Protein AF-A0A1J1IT64-F1 (afdb_monomer_lite)

Sequence (138 aa):
FVFLLFFNLSYATYKLPEGTNCDHFCQSNSSVIPNEITGIYYMTEMVPFPFDVGINCGYLNISEPVDGLQYFEEIVKKCDCVSIMQRLWIFYKISVYVYSRVAVPKCEDIGPVMESLYNCGIPPEAFTVMDYSKCLRC

pLDDT: mean 70.45, std 16.72, range [33.28, 89.81]

Radius of gyration: 15.78 Å; chains: 1; bounding box: 42×42×36 Å

Foldseek 3Di:
DKDKDWDPDQAADDDADPPDDPVPQQDDPDDDDLQVPAAKWWFFKKLDGPVCPQWAGWMKGWHDDDPNDIDIDIDIDRPDPDPDPDDDDDDGDTMMTMIHPDNDDDCVVCVVVQVSVVVSVNHPVSMDGHDHPCVPPD

Secondary structure (DSSP, 8-state):
-EEEEEE--S--SBPPPTT--TTTSS---PPP-GGGG-EEEEEEEEE--TT-TTEEEEEEEEPPPBTTBPPEEEEEEE---------------BEEEEEESSSS--HHHHHHHHHHHHHTT--GGGPEEP-GGGTT--

Organism: NCBI:txid568069

Structure (mmCIF, N/CA/C/O backbone):
data_AF-A0A1J1IT64-F1
#
_entry.id   AF-A0A1J1IT64-F1
#
loop_
_atom_site.group_PDB
_atom_site.id
_atom_site.type_symbol
_atom_site.label_atom_id
_atom_site.label_alt_id
_atom_site.label_comp_id
_atom_site.label_asym_id
_atom_site.label_entity_id
_atom_site.label_seq_id
_atom_site.pdbx_PDB_ins_code
_atom_site.Cartn_x
_atom_site.Cartn_y
_atom_site.Cartn_z
_atom_site.occupancy
_atom_site.B_iso_or_equiv
_atom_site.auth_seq_id
_atom_site.auth_comp_id
_atom_site.auth_asym_id
_atom_site.auth_atom_id
_atom_site.pdbx_PDB_model_num
ATOM 1 N N . PHE A 1 1 ? -12.607 -2.758 -2.902 1.00 41.66 1 PHE A N 1
ATOM 2 C CA . PHE A 1 1 ? -12.293 -1.404 -2.405 1.00 41.66 1 PHE A CA 1
ATOM 3 C C . PHE A 1 1 ? -10.785 -1.314 -2.255 1.00 41.66 1 PHE A C 1
ATOM 5 O O . PHE A 1 1 ? -10.224 -2.113 -1.506 1.00 41.66 1 PHE A O 1
ATOM 12 N N . VAL A 1 2 ? -10.153 -0.438 -3.033 1.00 40.84 2 VAL A N 1
ATOM 13 C CA . VAL A 1 2 ? -8.702 -0.202 -3.050 1.00 40.84 2 VAL A CA 1
ATOM 14 C C . VAL A 1 2 ? -8.483 1.212 -2.527 1.00 40.84 2 VAL A C 1
ATOM 16 O O . VAL A 1 2 ? -9.233 2.115 -2.896 1.00 40.84 2 VAL A O 1
ATOM 19 N N . PHE A 1 3 ? -7.517 1.390 -1.634 1.00 50.00 3 PHE A N 1
ATOM 20 C CA . PHE A 1 3 ? -7.237 2.672 -0.999 1.00 50.00 3 PHE A CA 1
ATOM 21 C C . PHE A 1 3 ? -5.761 3.030 -1.190 1.00 50.00 3 PHE A C 1
ATOM 23 O O . PHE A 1 3 ? -4.889 2.165 -1.094 1.00 50.00 3 PHE A O 1
ATOM 30 N N . LEU A 1 4 ? -5.493 4.299 -1.496 1.00 49.44 4 LEU A N 1
ATOM 31 C CA . LEU A 1 4 ? -4.146 4.834 -1.681 1.00 49.44 4 LEU A CA 1
ATOM 32 C C . LEU A 1 4 ? -3.748 5.623 -0.442 1.00 49.44 4 LEU A C 1
ATOM 34 O O . LEU A 1 4 ? -4.459 6.542 -0.037 1.00 49.44 4 LEU A O 1
ATOM 38 N N . LEU A 1 5 ? -2.599 5.280 0.135 1.00 53.66 5 LEU A N 1
ATOM 39 C CA . LEU A 1 5 ? -2.000 6.037 1.228 1.00 53.66 5 LEU A CA 1
ATOM 40 C C . LEU A 1 5 ? -0.712 6.686 0.741 1.00 53.66 5 LEU A C 1
ATOM 42 O O . LEU A 1 5 ? 0.254 6.012 0.379 1.00 53.66 5 LEU A O 1
ATOM 46 N N . PHE A 1 6 ? -0.715 8.016 0.753 1.00 47.06 6 PHE A N 1
ATOM 47 C CA . PHE A 1 6 ? 0.474 8.823 0.534 1.00 47.06 6 PHE A CA 1
ATOM 48 C C . PHE A 1 6 ? 1.051 9.196 1.895 1.00 47.06 6 PHE A C 1
ATOM 50 O O . PHE A 1 6 ? 0.451 9.970 2.640 1.00 47.06 6 PHE A O 1
ATOM 57 N N . PHE A 1 7 ? 2.224 8.658 2.218 1.00 43.97 7 PHE A N 1
ATOM 58 C CA . PHE A 1 7 ? 2.995 9.146 3.353 1.00 43.97 7 PHE A CA 1
ATOM 59 C C . PHE A 1 7 ? 3.951 10.230 2.864 1.00 43.97 7 PHE A C 1
ATOM 61 O O . PHE A 1 7 ? 4.791 9.991 1.996 1.00 43.97 7 PHE A O 1
ATOM 68 N N . ASN A 1 8 ? 3.839 11.428 3.437 1.00 38.06 8 ASN A N 1
ATOM 69 C CA . ASN A 1 8 ? 4.804 12.498 3.211 1.00 38.06 8 ASN A CA 1
ATOM 70 C C . ASN A 1 8 ? 6.053 12.227 4.063 1.00 38.06 8 ASN A C 1
ATOM 72 O O . ASN A 1 8 ? 6.219 12.770 5.154 1.00 38.06 8 ASN A O 1
ATOM 76 N N . LEU A 1 9 ? 6.892 11.302 3.597 1.00 39.56 9 LEU A N 1
ATOM 77 C CA . LEU A 1 9 ? 8.189 11.013 4.197 1.00 39.56 9 LEU A CA 1
ATOM 78 C C . LEU A 1 9 ? 9.251 11.793 3.422 1.00 39.56 9 LEU A C 1
ATOM 80 O O . LEU A 1 9 ? 9.323 11.731 2.199 1.00 39.56 9 LEU A O 1
ATOM 84 N N . SER A 1 10 ? 10.090 12.540 4.136 1.00 34.84 10 SER A N 1
ATOM 85 C CA . SER A 1 10 ? 11.091 13.478 3.600 1.00 34.84 10 SER A CA 1
ATOM 86 C C . SER A 1 10 ? 12.291 12.819 2.894 1.00 34.84 10 SER A C 1
ATOM 88 O O . SER A 1 10 ? 13.345 13.426 2.710 1.00 34.84 10 SER A O 1
ATOM 90 N N . TYR A 1 11 ? 12.133 11.580 2.449 1.00 39.72 11 TYR A N 1
ATOM 91 C CA . TYR A 1 11 ? 13.136 10.777 1.778 1.00 39.72 11 TYR A CA 1
ATOM 92 C C . TYR A 1 11 ? 12.377 9.820 0.865 1.00 39.72 11 TYR A C 1
ATOM 94 O O . TYR A 1 11 ? 11.501 9.122 1.358 1.00 39.72 11 TYR A O 1
ATOM 102 N N . ALA A 1 12 ? 12.699 9.718 -0.427 1.00 46.97 12 ALA A N 1
ATOM 103 C CA . ALA A 1 12 ? 12.092 8.640 -1.220 1.00 46.97 12 ALA A CA 1
ATOM 104 C C . ALA A 1 12 ? 12.892 8.108 -2.417 1.00 46.97 12 ALA A C 1
ATOM 106 O O . ALA A 1 12 ? 14.120 8.016 -2.320 1.00 46.97 12 ALA A O 1
ATOM 107 N N . THR A 1 13 ? 12.218 7.736 -3.519 1.00 45.22 13 THR A N 1
ATOM 108 C CA . THR A 1 13 ? 12.775 6.931 -4.617 1.00 45.22 13 THR A CA 1
ATOM 109 C C . THR A 1 13 ? 12.473 7.429 -6.058 1.00 45.22 13 THR A C 1
ATOM 111 O O . THR A 1 13 ? 13.242 7.071 -6.946 1.00 45.22 13 THR A O 1
ATOM 114 N N . TYR A 1 14 ? 11.495 8.324 -6.317 1.00 47.06 14 TYR A N 1
ATOM 115 C CA . TYR A 1 14 ? 11.140 8.835 -7.674 1.00 47.06 14 TYR A CA 1
ATOM 116 C C . TYR A 1 14 ? 11.152 10.380 -7.793 1.00 47.06 14 TYR A C 1
ATOM 118 O O . TYR A 1 14 ? 10.808 11.062 -6.829 1.00 47.06 14 TYR A O 1
ATOM 126 N N . LYS A 1 15 ? 11.555 10.947 -8.948 1.00 53.34 15 LYS A N 1
ATOM 127 C CA . LYS A 1 15 ? 11.607 12.412 -9.168 1.00 53.34 15 LYS A CA 1
ATOM 128 C C . LYS A 1 15 ? 10.222 12.964 -9.513 1.00 53.34 15 LYS A C 1
ATOM 130 O O . LYS A 1 15 ? 9.608 12.517 -10.474 1.00 53.34 15 LYS A O 1
ATOM 135 N N . LEU A 1 16 ? 9.782 13.977 -8.771 1.00 59.00 16 LEU A N 1
ATOM 136 C CA . LEU A 1 16 ? 8.616 14.783 -9.128 1.00 59.00 16 LEU A CA 1
ATOM 137 C C . LEU A 1 16 ? 8.822 15.506 -10.477 1.00 59.00 16 LEU A C 1
ATOM 139 O O . LEU A 1 16 ? 9.960 15.886 -10.782 1.00 59.00 16 LEU A O 1
ATOM 143 N N . PRO A 1 17 ? 7.753 15.742 -11.264 1.00 60.19 17 PRO A N 1
ATOM 144 C CA . PRO A 1 17 ? 7.802 16.638 -12.417 1.00 60.19 17 PRO A CA 1
ATOM 145 C C . PRO A 1 17 ? 8.334 18.027 -12.029 1.00 60.19 17 PRO A C 1
ATOM 147 O O . PRO A 1 17 ? 8.022 18.538 -10.947 1.00 60.19 17 PRO A O 1
ATOM 150 N N . GLU A 1 18 ? 9.132 18.652 -12.900 1.00 55.00 18 GLU A N 1
ATOM 151 C CA . GLU A 1 18 ? 9.704 19.979 -12.631 1.00 55.00 18 GLU A CA 1
ATOM 152 C C . GLU A 1 18 ? 8.607 21.007 -12.303 1.00 55.00 18 GLU A C 1
ATOM 154 O O . GLU A 1 18 ? 7.600 21.110 -12.999 1.00 55.00 18 GLU A O 1
ATOM 159 N N . GLY A 1 19 ? 8.802 21.765 -11.218 1.00 59.69 19 GLY A N 1
ATOM 160 C CA . GLY A 1 19 ? 7.856 22.790 -10.759 1.00 59.69 19 GLY A CA 1
ATOM 161 C C . GLY A 1 19 ? 6.715 22.288 -9.868 1.00 59.69 19 GLY A C 1
ATOM 162 O O . GLY A 1 19 ? 5.900 23.101 -9.437 1.00 59.69 19 GLY A O 1
ATOM 163 N N . THR A 1 20 ? 6.657 20.991 -9.550 1.00 58.09 20 THR A N 1
ATOM 164 C CA . THR A 1 20 ? 5.650 20.436 -8.629 1.00 58.09 20 THR A CA 1
ATOM 165 C C . THR A 1 20 ? 6.217 20.223 -7.222 1.00 58.09 20 THR A C 1
ATOM 167 O O . THR A 1 20 ? 7.380 19.856 -7.047 1.00 58.09 20 THR A O 1
ATOM 170 N N . ASN A 1 21 ? 5.397 20.482 -6.203 1.00 62.81 21 ASN A N 1
ATOM 171 C CA . ASN A 1 21 ? 5.666 20.156 -4.802 1.00 62.81 21 ASN A CA 1
ATOM 172 C C . ASN A 1 21 ? 4.640 19.116 -4.316 1.00 62.81 21 ASN A C 1
ATOM 174 O O . ASN A 1 21 ? 3.639 18.864 -4.988 1.00 62.81 21 ASN A O 1
ATOM 178 N N . CYS A 1 22 ? 4.873 18.514 -3.147 1.00 57.91 22 CYS A N 1
ATOM 179 C CA . CYS A 1 22 ? 3.955 17.516 -2.590 1.00 57.91 22 CYS A CA 1
ATOM 180 C C . CYS A 1 22 ? 2.544 18.076 -2.327 1.00 57.91 22 CYS A C 1
ATOM 182 O O . CYS A 1 22 ? 1.582 17.319 -2.380 1.00 57.91 22 CYS A O 1
ATOM 184 N N . ASP A 1 23 ? 2.408 19.386 -2.096 1.00 56.41 23 ASP A N 1
ATOM 185 C CA . ASP A 1 23 ? 1.126 20.030 -1.769 1.00 56.41 23 ASP A CA 1
ATOM 186 C C . ASP A 1 23 ? 0.153 20.067 -2.965 1.00 56.41 23 ASP A C 1
ATOM 188 O O . ASP A 1 23 ? -1.071 20.092 -2.797 1.00 56.41 23 ASP A O 1
ATOM 192 N N . HIS A 1 24 ? 0.690 20.046 -4.187 1.00 58.62 24 HIS A N 1
ATOM 193 C CA . HIS A 1 24 ? -0.078 20.065 -5.435 1.00 58.62 24 HIS A CA 1
ATOM 194 C C . HIS A 1 24 ? -0.057 18.730 -6.185 1.00 58.62 24 HIS A C 1
ATOM 196 O O . HIS A 1 24 ? -0.706 18.593 -7.224 1.00 58.62 24 HIS A O 1
ATOM 202 N N . PHE A 1 25 ? 0.689 17.746 -5.687 1.00 60.72 25 PHE A N 1
ATOM 203 C CA . PHE A 1 25 ? 0.872 16.484 -6.381 1.00 60.72 25 PHE A CA 1
ATOM 204 C C . PHE A 1 25 ? -0.304 15.531 -6.129 1.00 60.72 25 PHE A C 1
ATOM 206 O O . PHE A 1 25 ? -0.508 15.067 -5.012 1.00 60.72 25 PHE A O 1
ATOM 213 N N . CYS A 1 26 ? -1.051 15.216 -7.193 1.00 65.00 26 CYS A N 1
ATOM 214 C CA . CYS A 1 26 ? -2.073 14.163 -7.237 1.00 65.00 26 CYS A CA 1
ATOM 215 C C . CYS A 1 26 ? -3.144 14.264 -6.129 1.00 65.00 26 CYS A C 1
ATOM 217 O O . CYS A 1 26 ? -3.320 13.358 -5.315 1.00 65.00 26 CYS A O 1
ATOM 219 N N . GLN A 1 27 ? -3.881 15.379 -6.091 1.00 64.06 27 GLN A N 1
ATOM 220 C CA . GLN A 1 27 ? -5.005 15.521 -5.165 1.00 64.06 27 GLN A CA 1
ATOM 221 C C . GLN A 1 27 ? -6.158 14.594 -5.568 1.00 64.06 27 GLN A C 1
ATOM 223 O O . GLN A 1 27 ? -6.676 14.655 -6.682 1.00 64.06 27 GLN A O 1
ATOM 228 N N . SER A 1 28 ? -6.577 13.745 -4.633 1.00 63.28 28 SER A N 1
ATOM 229 C CA . SER A 1 28 ? -7.796 12.951 -4.754 1.00 63.28 28 SER A CA 1
ATOM 230 C C . SER A 1 28 ? -8.974 13.738 -4.186 1.00 63.28 28 SER A C 1
ATOM 232 O O . SER A 1 28 ? -8.919 14.204 -3.052 1.00 63.28 28 SER A O 1
ATOM 234 N N . ASN A 1 29 ? -10.075 13.821 -4.935 1.00 60.22 29 ASN A N 1
ATOM 235 C CA . ASN A 1 29 ? -11.340 14.394 -4.453 1.00 60.22 29 ASN A CA 1
ATOM 236 C C . ASN A 1 29 ? -12.155 13.407 -3.592 1.00 60.22 29 ASN A C 1
ATOM 238 O O . ASN A 1 29 ? -13.352 13.601 -3.386 1.00 60.22 29 ASN A O 1
ATOM 242 N N . SER A 1 30 ? -11.541 12.320 -3.120 1.00 64.44 30 SER A N 1
ATOM 243 C CA . SER A 1 30 ? -12.248 11.288 -2.362 1.00 64.44 30 SER A CA 1
ATOM 244 C C . SER A 1 30 ? -12.426 11.720 -0.909 1.00 64.44 30 SER A C 1
ATOM 246 O O . SER A 1 30 ? -11.452 11.868 -0.173 1.00 64.44 30 SER A O 1
ATOM 248 N N . SER A 1 31 ? -13.674 11.889 -0.473 1.00 70.31 31 SER A N 1
ATOM 249 C CA . SER A 1 31 ? -13.997 12.027 0.947 1.00 70.31 31 SER A CA 1
ATOM 250 C C . SER A 1 31 ? -13.956 10.657 1.614 1.00 70.31 31 SER A C 1
ATOM 252 O O . SER A 1 31 ? -14.639 9.732 1.176 1.00 70.31 31 SER A O 1
ATOM 254 N N . VAL A 1 32 ? -13.182 10.533 2.684 1.00 69.62 32 VAL A N 1
ATOM 255 C CA . VAL A 1 32 ? -13.030 9.286 3.434 1.00 69.62 32 VAL A CA 1
ATOM 256 C C . VAL A 1 32 ? -13.895 9.378 4.679 1.00 69.62 32 VAL A C 1
ATOM 258 O O . VAL A 1 32 ? -13.694 10.272 5.497 1.00 69.62 32 VAL A O 1
ATOM 261 N N . ILE A 1 33 ? -14.857 8.469 4.829 1.00 77.62 33 ILE A N 1
ATOM 262 C CA . ILE A 1 33 ? -15.633 8.342 6.063 1.00 77.62 33 ILE A CA 1
ATOM 263 C C . ILE A 1 33 ? -14.872 7.357 6.963 1.00 77.62 33 ILE A C 1
ATOM 265 O O . ILE A 1 33 ? -14.778 6.183 6.600 1.00 77.62 33 ILE A O 1
ATOM 269 N N . PRO A 1 34 ? -14.329 7.782 8.124 1.00 75.12 34 PRO A N 1
ATOM 270 C CA . PRO A 1 34 ? -13.469 6.940 8.966 1.00 75.12 34 PRO A CA 1
ATOM 271 C C . PRO A 1 34 ? -14.064 5.564 9.292 1.00 75.12 34 PRO A C 1
ATOM 273 O O . PRO A 1 34 ? -13.364 4.555 9.260 1.00 75.12 34 PRO A O 1
ATOM 276 N N . ASN A 1 35 ? -15.375 5.502 9.532 1.00 77.44 35 ASN A N 1
ATOM 277 C CA . ASN A 1 35 ? -16.074 4.261 9.875 1.00 77.44 35 ASN A CA 1
ATOM 278 C C . ASN A 1 35 ? -16.157 3.253 8.719 1.00 77.44 35 ASN A C 1
ATOM 280 O O . ASN A 1 35 ? -16.327 2.064 8.965 1.00 77.44 35 ASN A O 1
ATOM 284 N N . GLU A 1 36 ? -16.049 3.698 7.467 1.00 82.25 36 GLU A N 1
ATOM 285 C CA . GLU A 1 36 ? -16.173 2.826 6.289 1.00 82.25 36 GLU A CA 1
ATOM 286 C C . GLU A 1 36 ? -14.846 2.159 5.905 1.00 82.25 36 GLU A C 1
ATOM 288 O O . GLU A 1 36 ? -14.820 1.181 5.151 1.00 82.25 36 GLU A O 1
ATOM 293 N N . ILE A 1 37 ? -13.734 2.665 6.444 1.00 82.75 37 ILE A N 1
ATOM 294 C CA . ILE A 1 37 ? -12.385 2.185 6.136 1.00 82.75 37 ILE A CA 1
ATOM 295 C C . ILE A 1 37 ? -11.797 1.279 7.221 1.00 82.75 37 ILE A C 1
ATOM 297 O O . ILE A 1 37 ? -10.606 1.000 7.206 1.00 82.75 37 ILE A O 1
ATOM 301 N N . THR A 1 38 ? -12.600 0.801 8.170 1.00 87.50 38 THR A N 1
ATOM 302 C CA . THR A 1 38 ? -12.118 -0.040 9.276 1.00 87.50 38 THR A CA 1
ATOM 303 C C . THR A 1 38 ? -11.806 -1.468 8.821 1.00 87.50 38 THR A C 1
ATOM 305 O O . THR A 1 38 ? -12.467 -2.033 7.947 1.00 87.50 38 THR A O 1
ATOM 308 N N . GLY A 1 39 ? -10.796 -2.092 9.418 1.00 88.44 39 GLY A N 1
ATOM 309 C CA . GLY A 1 39 ? -10.388 -3.478 9.195 1.00 88.44 39 GLY A CA 1
ATOM 310 C C . GLY A 1 39 ? -9.034 -3.621 8.503 1.00 88.44 39 GLY A C 1
ATOM 311 O O . GLY A 1 39 ? -8.231 -2.693 8.462 1.00 88.44 39 GLY A O 1
ATOM 312 N N . ILE A 1 40 ? -8.778 -4.820 7.976 1.00 88.62 40 ILE A N 1
ATOM 313 C CA . ILE A 1 40 ? -7.473 -5.198 7.422 1.00 88.62 40 ILE A CA 1
ATOM 314 C C . ILE A 1 40 ? -7.410 -4.892 5.925 1.00 88.62 40 ILE A C 1
ATOM 316 O O . ILE A 1 40 ? -8.334 -5.211 5.168 1.00 88.62 40 ILE A O 1
ATOM 320 N N . TYR A 1 41 ? -6.288 -4.308 5.520 1.00 89.38 41 TYR A N 1
ATOM 321 C CA . TYR A 1 41 ? -5.934 -3.995 4.149 1.00 89.38 41 TYR A CA 1
ATOM 322 C C . TYR A 1 41 ? -4.531 -4.500 3.842 1.00 89.38 41 TYR A C 1
ATOM 324 O O . TYR A 1 41 ? -3.559 -4.126 4.481 1.00 89.38 41 TYR A O 1
ATOM 332 N N . TYR A 1 42 ? -4.412 -5.329 2.829 1.00 88.56 42 TYR A N 1
ATOM 333 C CA . TYR A 1 42 ? -3.165 -5.899 2.361 1.00 88.56 42 TYR A CA 1
ATOM 334 C C . TYR A 1 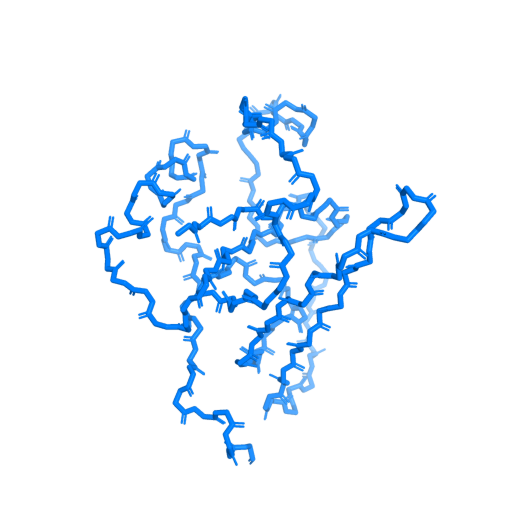42 ? -2.471 -4.929 1.407 1.00 88.56 42 TYR A C 1
ATOM 336 O O . TYR A 1 42 ? -3.112 -4.395 0.502 1.00 88.56 42 TYR A O 1
ATOM 344 N N . MET A 1 43 ? -1.174 -4.702 1.600 1.00 89.50 43 MET A N 1
ATOM 345 C CA . MET A 1 43 ? -0.342 -3.929 0.680 1.00 89.50 43 MET A CA 1
ATOM 346 C C . MET A 1 43 ? -0.121 -4.750 -0.590 1.00 89.50 43 MET A C 1
ATOM 348 O O . MET A 1 43 ? 0.444 -5.838 -0.528 1.00 89.50 43 MET A O 1
ATOM 352 N N . THR A 1 44 ? -0.585 -4.280 -1.737 1.00 88.62 44 THR A N 1
ATOM 353 C CA . THR A 1 44 ? -0.533 -5.050 -2.990 1.00 88.62 44 THR A CA 1
ATOM 354 C C . THR A 1 44 ? 0.626 -4.614 -3.861 1.00 88.62 44 THR A C 1
ATOM 356 O O . THR A 1 44 ? 1.314 -5.452 -4.437 1.00 88.62 44 THR A O 1
ATOM 359 N N . GLU A 1 45 ? 0.860 -3.307 -3.923 1.00 87.50 45 GLU A N 1
ATOM 360 C CA . GLU A 1 45 ? 1.931 -2.700 -4.700 1.00 87.50 45 GLU A CA 1
ATOM 361 C C . GLU A 1 45 ? 2.524 -1.534 -3.918 1.00 87.50 45 GLU A C 1
ATOM 363 O O . GLU A 1 45 ? 1.816 -0.833 -3.190 1.00 87.50 45 GLU A O 1
ATOM 368 N N . MET A 1 46 ? 3.825 -1.320 -4.070 1.00 85.88 46 MET A N 1
ATOM 369 C CA . MET A 1 46 ? 4.502 -0.181 -3.464 1.00 85.88 46 MET A CA 1
ATOM 370 C C . MET A 1 46 ? 5.555 0.397 -4.394 1.00 85.88 46 MET A C 1
ATOM 372 O O . MET A 1 46 ? 6.219 -0.339 -5.117 1.00 85.88 46 MET A O 1
ATOM 376 N N . VAL A 1 47 ? 5.767 1.705 -4.317 1.00 81.50 47 VAL A N 1
ATOM 377 C CA . VAL A 1 47 ? 7.022 2.320 -4.756 1.00 81.50 47 VAL A CA 1
ATOM 378 C C . VAL A 1 47 ? 7.949 2.288 -3.539 1.00 81.50 47 VAL A C 1
ATOM 380 O O . VAL A 1 47 ? 7.757 3.102 -2.631 1.00 81.50 47 VAL A O 1
ATOM 383 N N . PRO A 1 48 ? 8.897 1.334 -3.461 1.00 68.81 48 PRO A N 1
ATOM 384 C CA . PRO A 1 48 ? 9.619 1.058 -2.226 1.00 68.81 48 PRO A CA 1
ATOM 385 C C . PRO A 1 48 ? 10.499 2.237 -1.825 1.00 68.81 48 PRO A C 1
ATOM 387 O O . PRO A 1 48 ? 11.246 2.776 -2.650 1.00 68.81 48 PRO A O 1
ATOM 390 N N . PHE A 1 49 ? 10.483 2.594 -0.541 1.00 67.31 49 PHE A N 1
ATOM 391 C CA . PHE A 1 49 ? 11.530 3.414 0.054 1.00 67.31 49 PHE A CA 1
ATOM 392 C C . PHE A 1 49 ? 12.850 2.609 0.068 1.00 67.31 49 PHE A C 1
ATOM 394 O O . PHE A 1 49 ? 12.805 1.383 0.169 1.00 67.31 49 PHE A O 1
ATOM 401 N N . PRO A 1 50 ? 14.057 3.213 0.017 1.00 60.78 50 PRO A N 1
ATOM 402 C CA . PRO A 1 50 ? 15.313 2.454 0.066 1.00 60.78 50 PRO A CA 1
ATOM 403 C C . PRO A 1 50 ? 15.466 1.532 1.287 1.00 60.78 50 PRO A C 1
ATOM 405 O O . PRO A 1 50 ? 16.301 0.631 1.269 1.00 60.78 50 PRO A O 1
ATOM 408 N N . PHE A 1 51 ? 14.671 1.732 2.341 1.00 59.16 51 PHE A N 1
ATOM 409 C CA . PHE A 1 51 ? 14.648 0.873 3.525 1.00 59.16 51 PHE A CA 1
ATOM 410 C C . PHE A 1 51 ? 13.566 -0.222 3.479 1.00 59.16 51 PHE A C 1
ATOM 412 O O . PHE A 1 51 ? 13.663 -1.183 4.250 1.00 59.16 51 PHE A O 1
ATOM 419 N N . ASP A 1 52 ? 12.634 -0.145 2.526 1.00 65.00 52 ASP A N 1
ATOM 420 C CA . ASP A 1 52 ? 11.538 -1.102 2.305 1.00 65.00 52 ASP A CA 1
ATOM 421 C C . ASP A 1 52 ? 11.945 -2.285 1.420 1.00 65.00 52 ASP A C 1
ATOM 423 O O . ASP A 1 52 ? 11.143 -3.163 1.099 1.00 65.00 52 ASP A O 1
ATOM 427 N N . VAL A 1 53 ? 13.218 -2.344 1.025 1.00 66.69 53 VAL A N 1
ATOM 428 C CA . VAL A 1 53 ? 13.763 -3.484 0.288 1.00 66.69 53 VAL A CA 1
ATOM 429 C C . VAL A 1 53 ? 13.595 -4.753 1.128 1.00 66.69 53 VAL A C 1
ATOM 431 O O . VAL A 1 53 ? 14.026 -4.804 2.284 1.00 66.69 53 VAL A O 1
ATOM 434 N N . GLY A 1 54 ? 12.965 -5.770 0.537 1.00 70.06 54 GLY A N 1
ATOM 435 C CA . GLY A 1 54 ? 12.728 -7.066 1.175 1.00 70.06 54 GLY A CA 1
ATOM 436 C C . GLY A 1 54 ? 11.510 -7.117 2.101 1.00 70.06 54 GLY A C 1
ATOM 437 O O . GLY A 1 54 ? 11.365 -8.098 2.840 1.00 70.06 54 GLY A O 1
ATOM 438 N N . ILE A 1 55 ? 10.652 -6.085 2.096 1.00 77.50 55 ILE A N 1
ATOM 439 C CA . ILE A 1 55 ? 9.336 -6.153 2.737 1.00 77.50 55 ILE A CA 1
ATOM 440 C C . ILE A 1 55 ? 8.439 -7.111 1.950 1.00 77.50 55 ILE A C 1
ATOM 442 O O . ILE A 1 55 ? 8.239 -6.957 0.750 1.00 77.50 55 ILE A O 1
ATOM 446 N N . ASN A 1 56 ? 7.880 -8.075 2.672 1.00 81.38 56 ASN A N 1
ATOM 447 C CA . ASN A 1 56 ? 6.869 -9.013 2.226 1.00 81.38 56 ASN A CA 1
ATOM 448 C C . ASN A 1 56 ? 5.676 -8.965 3.190 1.00 81.38 56 ASN A C 1
ATOM 450 O O . ASN A 1 56 ? 5.820 -8.675 4.382 1.00 81.38 56 ASN A O 1
ATOM 454 N N . CYS A 1 57 ? 4.495 -9.328 2.690 1.00 84.25 57 CYS A N 1
ATOM 455 C CA . CYS A 1 57 ? 3.306 -9.567 3.513 1.00 84.25 57 CYS A CA 1
ATOM 456 C C . CYS A 1 57 ? 2.868 -8.371 4.369 1.00 84.25 57 CYS A C 1
ATOM 458 O O . CYS A 1 57 ? 2.391 -8.559 5.491 1.00 84.25 57 CYS A O 1
ATOM 460 N N . GLY A 1 58 ? 3.059 -7.160 3.843 1.00 86.75 58 GLY A N 1
ATOM 461 C CA . GLY A 1 58 ? 2.646 -5.927 4.497 1.00 86.75 58 GLY A CA 1
ATOM 462 C C . GLY A 1 58 ? 1.128 -5.809 4.567 1.00 86.75 58 GLY A C 1
ATOM 463 O O . GLY A 1 58 ? 0.446 -6.001 3.566 1.00 86.75 58 GLY A O 1
ATOM 464 N N . TYR A 1 59 ? 0.577 -5.469 5.723 1.00 87.88 59 TYR A N 1
ATOM 465 C CA . TYR A 1 59 ? -0.826 -5.094 5.832 1.00 87.88 59 TYR A CA 1
ATOM 466 C C . TYR A 1 59 ? -1.007 -3.939 6.807 1.00 87.88 59 TYR A C 1
ATOM 468 O O . TYR A 1 59 ? -0.219 -3.730 7.725 1.00 87.88 59 TYR A O 1
ATOM 476 N N . LEU A 1 60 ? -2.084 -3.206 6.589 1.00 88.69 60 LEU A N 1
ATOM 477 C CA . LEU A 1 60 ? -2.556 -2.120 7.411 1.00 88.69 60 LEU A CA 1
ATOM 478 C C . LEU A 1 60 ? -3.834 -2.563 8.113 1.00 88.69 60 LEU A C 1
ATOM 480 O O . LEU A 1 60 ? -4.796 -2.986 7.469 1.00 88.69 60 LEU A O 1
ATOM 484 N N . ASN A 1 61 ? -3.844 -2.469 9.432 1.00 88.38 61 ASN A N 1
ATOM 485 C CA . ASN A 1 61 ? -5.025 -2.681 10.247 1.00 88.38 61 ASN A CA 1
ATOM 486 C C . ASN A 1 61 ? -5.554 -1.325 10.717 1.00 88.38 61 ASN A C 1
ATOM 488 O O . ASN A 1 61 ? -4.865 -0.590 11.425 1.00 88.38 61 ASN A O 1
ATOM 492 N N . ILE A 1 62 ? -6.769 -0.987 10.297 1.00 87.62 62 ILE A N 1
ATOM 493 C CA . ILE A 1 62 ? -7.426 0.276 10.626 1.00 87.62 62 ILE A CA 1
ATOM 494 C C . ILE A 1 62 ? -8.480 -0.006 11.691 1.00 87.62 62 ILE A C 1
ATOM 496 O O . ILE A 1 62 ? -9.457 -0.713 11.431 1.00 87.62 62 ILE A O 1
ATOM 500 N N . SER A 1 63 ? -8.298 0.533 12.894 1.00 86.88 63 SER A N 1
ATOM 501 C CA . SER A 1 63 ? -9.252 0.321 13.980 1.00 86.88 63 SER A CA 1
ATOM 502 C C . SER A 1 63 ? -10.536 1.125 13.768 1.00 86.88 63 SER A C 1
ATOM 504 O O . SER A 1 63 ? -10.571 2.121 13.036 1.00 86.88 63 SER A O 1
ATOM 506 N N . GLU A 1 64 ? -11.591 0.731 14.479 1.00 86.50 64 GLU A N 1
ATOM 507 C CA . GLU A 1 64 ? -12.720 1.630 14.713 1.00 86.50 64 GLU A CA 1
ATOM 508 C C . GLU A 1 64 ? -12.238 2.894 15.443 1.00 86.50 64 GLU A C 1
ATOM 510 O O . GLU A 1 64 ? -11.286 2.820 16.236 1.00 86.50 64 GLU A O 1
ATOM 515 N N . PRO A 1 65 ? -12.838 4.061 15.163 1.00 82.81 65 PRO A N 1
ATOM 516 C CA . PRO A 1 65 ? -12.452 5.281 15.839 1.00 82.81 65 PRO A CA 1
ATOM 517 C C . PRO A 1 65 ? -12.901 5.264 17.303 1.00 82.81 65 PRO A C 1
ATOM 519 O O . PRO A 1 65 ? -14.060 4.988 17.609 1.00 82.81 65 PRO A O 1
ATOM 522 N N . VAL A 1 66 ? -11.985 5.613 18.204 1.00 84.81 66 VAL A N 1
ATOM 523 C CA . VAL A 1 66 ? -12.233 5.761 19.644 1.00 84.81 66 VAL A CA 1
ATOM 524 C C . VAL A 1 66 ? -12.007 7.227 19.993 1.00 84.81 66 VAL A C 1
ATOM 526 O O . VAL A 1 66 ? -10.977 7.794 19.640 1.00 84.81 66 VAL A O 1
ATOM 529 N N . ASP A 1 67 ? -12.998 7.869 20.613 1.00 86.81 67 ASP A N 1
ATOM 530 C CA . ASP A 1 67 ? -12.968 9.301 20.952 1.00 86.81 67 ASP A CA 1
ATOM 531 C C . ASP A 1 67 ? -12.681 10.230 19.752 1.00 86.81 67 ASP A C 1
ATOM 533 O O . ASP A 1 67 ? -12.046 11.276 19.874 1.00 86.81 67 ASP A O 1
ATOM 537 N N . GLY A 1 68 ? -13.151 9.844 18.560 1.00 77.62 68 GLY A N 1
ATOM 538 C CA . GLY A 1 68 ? -12.936 10.596 17.317 1.00 77.62 68 GLY A CA 1
ATOM 539 C C . GLY A 1 68 ? -11.535 10.444 16.711 1.00 77.62 68 GLY A C 1
ATOM 540 O O . GLY A 1 68 ? -11.263 11.045 15.673 1.00 77.62 68 GLY A O 1
ATOM 541 N N . LEU A 1 69 ? -10.664 9.631 17.316 1.00 77.00 69 LEU A N 1
ATOM 542 C CA . LEU A 1 69 ? -9.347 9.286 16.788 1.00 77.00 69 LEU A CA 1
ATOM 543 C C . LEU A 1 69 ? -9.395 7.922 16.103 1.00 77.00 69 LEU A C 1
ATOM 545 O O . LEU A 1 69 ? -9.921 6.961 16.658 1.00 77.00 69 LEU A O 1
ATOM 549 N N . GLN A 1 70 ? -8.817 7.830 14.907 1.00 76.69 70 GLN A N 1
ATOM 550 C CA . GLN A 1 70 ? -8.657 6.572 14.185 1.00 76.69 70 GLN A CA 1
ATOM 551 C C . GLN A 1 70 ? -7.213 6.088 14.307 1.00 76.69 70 GLN A C 1
ATOM 553 O O . GLN A 1 70 ? -6.282 6.853 14.050 1.00 76.69 70 GLN A O 1
ATOM 558 N N . TYR A 1 71 ? -7.032 4.828 14.702 1.00 78.88 71 TYR A N 1
ATOM 559 C CA . TYR A 1 71 ? -5.713 4.221 14.837 1.00 78.88 71 TYR A CA 1
ATOM 560 C C . TYR A 1 71 ? -5.402 3.349 13.625 1.00 78.88 71 TYR A C 1
ATOM 562 O O . TYR A 1 71 ? -6.262 2.641 13.097 1.00 78.88 71 TYR A O 1
ATOM 570 N N . PHE A 1 72 ? -4.143 3.405 13.208 1.00 82.00 72 PHE A N 1
ATOM 571 C CA . PHE A 1 72 ? -3.609 2.662 12.079 1.00 82.00 72 PHE A CA 1
ATOM 572 C C . PHE A 1 72 ? -2.394 1.886 12.574 1.00 82.00 72 PHE A C 1
ATOM 574 O O . PHE A 1 72 ? -1.480 2.470 13.157 1.00 82.00 72 PHE A O 1
ATOM 581 N N . GLU A 1 73 ? -2.389 0.578 12.354 1.00 80.69 73 GLU A N 1
ATOM 582 C CA . GLU A 1 73 ? -1.259 -0.291 12.657 1.00 80.69 73 GLU A CA 1
ATOM 583 C C . GLU A 1 73 ? -0.755 -0.899 11.350 1.00 80.69 73 GLU A C 1
ATOM 585 O O . GLU A 1 73 ? -1.460 -1.665 10.693 1.00 80.69 73 GLU A O 1
ATOM 590 N N . GLU A 1 74 ? 0.458 -0.528 10.949 1.00 79.69 74 GLU A N 1
ATOM 591 C CA . GLU A 1 74 ? 1.132 -1.116 9.796 1.00 79.69 74 GLU A CA 1
ATOM 592 C C . GLU A 1 74 ? 2.038 -2.256 10.262 1.00 79.69 74 GLU A C 1
ATOM 594 O O . GLU A 1 74 ? 2.911 -2.076 11.114 1.00 79.69 74 GLU A O 1
ATOM 599 N N . ILE A 1 75 ? 1.834 -3.440 9.690 1.00 80.12 75 ILE A N 1
ATOM 600 C CA . ILE A 1 75 ? 2.612 -4.635 9.995 1.00 80.12 75 ILE A CA 1
ATOM 601 C C . ILE A 1 75 ? 3.266 -5.113 8.711 1.00 80.12 75 ILE A C 1
ATOM 603 O O . ILE A 1 75 ? 2.596 -5.528 7.768 1.00 80.12 75 ILE A O 1
ATOM 607 N 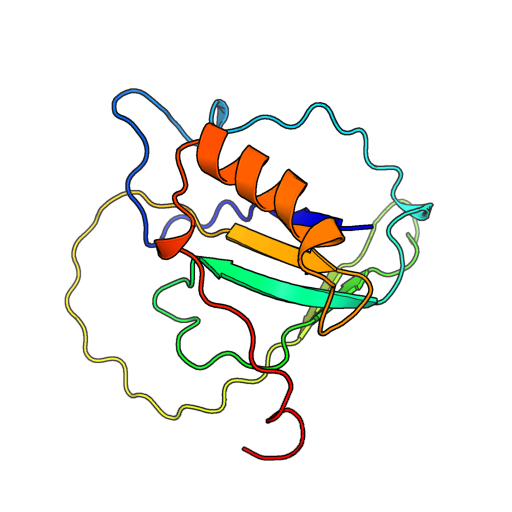N . VAL A 1 76 ? 4.595 -5.100 8.701 1.00 78.06 76 VAL A N 1
ATOM 608 C CA . VAL A 1 76 ? 5.427 -5.540 7.579 1.00 78.06 76 VAL A CA 1
ATOM 609 C C . VAL A 1 76 ? 6.390 -6.628 8.037 1.00 78.06 76 VAL A C 1
ATOM 611 O O . VAL A 1 76 ? 6.953 -6.556 9.131 1.00 78.06 76 VAL A O 1
ATOM 614 N N . LYS A 1 77 ? 6.607 -7.654 7.207 1.00 75.19 77 LYS A N 1
ATOM 615 C CA . LYS A 1 77 ? 7.672 -8.636 7.440 1.00 75.19 77 LYS A CA 1
ATOM 616 C C . LYS A 1 77 ? 8.831 -8.350 6.507 1.00 75.19 77 LYS A C 1
ATOM 618 O O . LYS A 1 77 ? 8.662 -8.357 5.298 1.00 75.19 77 LYS A O 1
ATOM 623 N N . LYS A 1 78 ? 10.028 -8.167 7.054 1.00 71.38 78 LYS A N 1
ATOM 624 C CA . LYS A 1 78 ? 11.250 -8.049 6.257 1.00 71.38 78 LYS A CA 1
ATOM 625 C C . LYS A 1 78 ? 11.980 -9.388 6.273 1.00 71.38 78 LYS A C 1
ATOM 627 O O . LYS A 1 78 ? 12.410 -9.818 7.339 1.00 71.38 78 LYS A O 1
ATOM 632 N N . CYS A 1 79 ? 12.087 -10.058 5.124 1.00 61.53 79 CYS A N 1
ATOM 633 C CA . CYS A 1 79 ? 12.798 -11.345 5.047 1.00 61.53 79 CYS A CA 1
ATOM 634 C C . CYS A 1 79 ? 14.306 -11.187 4.755 1.00 61.53 79 CYS A C 1
ATOM 636 O O . CYS A 1 79 ? 15.039 -12.169 4.809 1.00 61.53 79 CYS A O 1
ATOM 638 N N . ASP A 1 80 ? 14.785 -9.968 4.488 1.00 61.00 80 ASP A N 1
ATOM 639 C CA . ASP A 1 80 ? 16.171 -9.716 4.090 1.00 61.00 80 ASP A CA 1
ATOM 640 C C . ASP A 1 80 ? 17.035 -9.132 5.225 1.00 61.00 80 ASP A C 1
ATOM 642 O O . ASP A 1 80 ? 16.788 -8.027 5.715 1.00 61.00 80 ASP A O 1
ATOM 646 N N . CYS A 1 81 ? 18.138 -9.817 5.563 1.00 45.72 81 CYS A N 1
ATOM 647 C CA . CYS A 1 81 ? 19.279 -9.270 6.318 1.00 45.72 81 CYS A CA 1
ATOM 648 C C . CYS A 1 81 ? 20.236 -8.486 5.397 1.00 45.72 81 CYS A C 1
ATOM 650 O O . CYS A 1 81 ? 21.450 -8.691 5.424 1.00 45.72 81 CYS A O 1
ATOM 652 N N . VAL A 1 82 ? 19.716 -7.613 4.535 1.00 45.41 82 VAL A N 1
ATOM 653 C CA . VAL A 1 82 ? 20.578 -6.802 3.665 1.00 45.41 82 VAL A CA 1
ATOM 654 C C . VAL A 1 82 ? 21.196 -5.677 4.497 1.00 45.41 82 VAL A C 1
ATOM 656 O O . VAL A 1 82 ? 20.522 -4.734 4.911 1.00 45.41 82 VAL A O 1
ATOM 659 N N . SER A 1 83 ? 22.501 -5.779 4.745 1.00 38.84 83 SER A N 1
ATOM 660 C CA . SER A 1 83 ? 23.343 -4.684 5.220 1.00 38.84 83 SER A CA 1
ATOM 661 C C . SER A 1 83 ? 23.412 -3.614 4.130 1.00 38.84 83 SER A C 1
ATOM 663 O O . SER A 1 83 ? 24.157 -3.728 3.158 1.00 38.84 83 SER A O 1
ATOM 665 N N . ILE A 1 84 ? 22.597 -2.567 4.266 1.00 44.38 84 ILE A N 1
ATOM 666 C CA . ILE A 1 84 ? 22.567 -1.453 3.315 1.00 44.38 84 ILE A CA 1
ATOM 667 C C . ILE A 1 84 ? 23.856 -0.628 3.486 1.00 44.38 84 ILE A C 1
ATOM 669 O O . ILE A 1 84 ? 23.904 0.336 4.243 1.00 44.38 84 ILE A O 1
ATOM 673 N N . MET A 1 85 ? 24.925 -0.986 2.771 1.00 40.50 85 MET A N 1
ATOM 674 C CA . MET A 1 85 ? 25.916 0.003 2.343 1.00 40.50 85 MET A CA 1
ATOM 675 C C . MET A 1 85 ? 25.355 0.673 1.095 1.00 40.50 85 MET A C 1
ATOM 677 O O . MET A 1 85 ? 25.412 0.061 0.033 1.00 40.50 85 MET A O 1
ATOM 681 N N . GLN A 1 86 ? 24.866 1.916 1.169 1.00 44.66 86 GLN A N 1
ATOM 682 C CA . GLN A 1 86 ? 24.741 2.711 -0.056 1.00 44.66 86 GLN A CA 1
ATOM 683 C C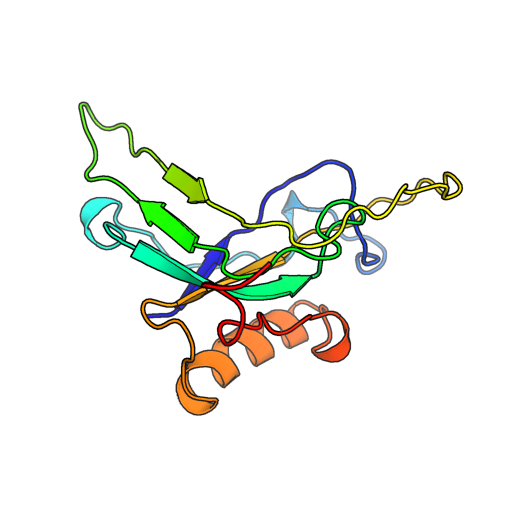 . GLN A 1 86 ? 24.734 4.230 0.133 1.00 44.66 86 GLN A C 1
ATOM 685 O O . GLN A 1 86 ? 24.292 4.786 1.133 1.00 44.66 86 GLN A O 1
ATOM 690 N N . ARG A 1 87 ? 25.335 4.861 -0.882 1.00 37.22 87 ARG A N 1
ATOM 691 C CA . ARG A 1 87 ? 25.780 6.251 -0.993 1.00 37.22 87 ARG A CA 1
ATOM 692 C C . ARG A 1 87 ? 24.620 7.247 -0.966 1.00 37.22 87 ARG A C 1
ATOM 694 O O . ARG A 1 87 ? 23.675 7.123 -1.741 1.00 37.22 87 ARG A O 1
ATOM 701 N N . LEU A 1 88 ? 24.782 8.289 -0.149 1.00 35.53 88 LEU A N 1
ATOM 702 C CA . LEU A 1 88 ? 23.949 9.489 -0.126 1.00 35.53 88 LEU A CA 1
ATOM 703 C C . LEU A 1 88 ? 23.940 10.178 -1.502 1.00 35.53 88 LEU A C 1
ATOM 705 O O . LEU A 1 88 ? 24.957 10.713 -1.937 1.00 35.53 88 LEU A O 1
ATOM 709 N N . TRP A 1 89 ? 22.770 10.232 -2.134 1.00 35.31 89 TRP A N 1
ATOM 710 C CA . TRP A 1 89 ? 22.436 11.228 -3.151 1.00 35.31 89 TRP A CA 1
ATOM 711 C C . TRP A 1 89 ? 21.106 11.869 -2.750 1.00 35.31 89 TRP A C 1
ATOM 713 O O . TRP A 1 89 ? 20.059 11.217 -2.766 1.00 35.31 89 TRP A O 1
ATOM 723 N N . ILE A 1 90 ? 21.175 13.130 -2.3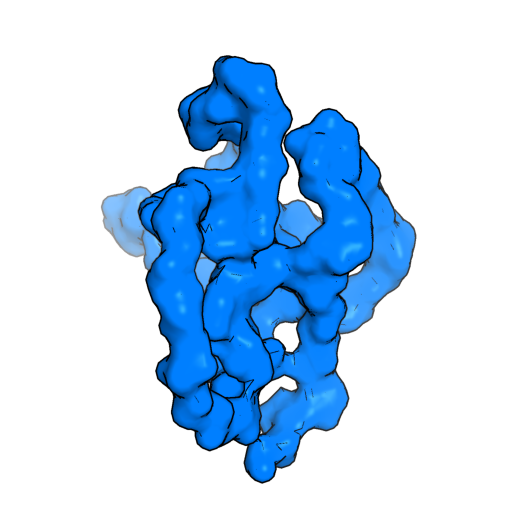23 1.00 33.28 90 ILE A N 1
ATOM 724 C CA . ILE A 1 90 ? 20.045 13.923 -1.828 1.00 33.28 90 ILE A CA 1
ATOM 725 C C . ILE A 1 90 ? 19.233 14.416 -3.031 1.00 33.28 90 ILE A C 1
ATOM 727 O O . ILE A 1 90 ? 19.698 15.268 -3.780 1.00 33.28 90 ILE A O 1
ATOM 731 N N . PHE A 1 91 ? 18.022 13.883 -3.201 1.00 39.84 91 PHE A N 1
ATOM 732 C CA . PHE A 1 91 ? 16.966 14.432 -4.058 1.00 39.84 91 PHE A CA 1
ATOM 733 C C . PHE A 1 91 ? 15.609 14.164 -3.381 1.00 39.84 91 PHE A C 1
ATOM 735 O O . PHE A 1 91 ? 15.451 13.112 -2.757 1.00 39.84 91 PHE A O 1
ATOM 742 N N . TYR A 1 92 ? 14.667 15.109 -3.489 1.00 42.72 92 TYR A N 1
ATOM 743 C CA . TYR A 1 92 ? 13.278 15.023 -3.005 1.00 42.72 92 TYR A CA 1
ATOM 744 C C . TYR A 1 92 ? 12.501 13.953 -3.761 1.00 42.72 92 TYR A C 1
ATOM 746 O O . TYR A 1 92 ? 12.586 13.906 -4.991 1.00 42.72 92 TYR A O 1
ATOM 754 N N . LYS A 1 93 ? 11.779 13.082 -3.058 1.00 64.12 93 LYS A N 1
ATOM 755 C CA . LYS A 1 93 ? 11.171 11.905 -3.673 1.00 64.12 93 LYS A CA 1
ATOM 756 C C . LYS A 1 93 ? 9.898 11.480 -2.887 1.00 64.12 93 LYS A C 1
ATOM 758 O O . LYS A 1 93 ? 9.788 11.859 -1.725 1.00 64.12 93 LYS A O 1
ATOM 763 N N . ILE A 1 94 ? 8.980 10.698 -3.491 1.00 63.59 94 ILE A N 1
ATOM 764 C CA . ILE A 1 94 ? 7.709 10.182 -2.894 1.00 63.59 94 ILE A CA 1
ATOM 765 C C . ILE A 1 94 ? 7.690 8.644 -2.695 1.00 63.59 94 ILE A C 1
ATOM 767 O O . ILE A 1 94 ? 8.255 7.927 -3.524 1.00 63.59 94 ILE A O 1
ATOM 771 N N . SER A 1 95 ? 7.019 8.156 -1.637 1.00 71.25 95 SER A N 1
ATOM 772 C CA . SER A 1 95 ? 6.640 6.741 -1.431 1.00 71.25 95 SER A CA 1
ATOM 773 C C . SER A 1 95 ? 5.134 6.555 -1.635 1.00 71.25 95 SER A C 1
ATOM 775 O O . SER A 1 95 ? 4.339 7.377 -1.173 1.00 71.25 95 SER A O 1
ATOM 777 N N . VAL A 1 96 ? 4.739 5.476 -2.309 1.00 80.50 96 VAL A N 1
ATOM 778 C CA . VAL A 1 96 ? 3.329 5.166 -2.597 1.00 80.50 96 VAL A CA 1
ATOM 779 C C . VAL A 1 96 ? 3.041 3.733 -2.203 1.00 80.50 96 VAL A C 1
ATOM 781 O O . VAL A 1 96 ? 3.785 2.839 -2.596 1.00 80.50 96 VAL A O 1
ATOM 784 N N . TYR A 1 97 ? 1.939 3.526 -1.486 1.00 84.81 97 TYR A N 1
ATOM 785 C CA . TYR A 1 97 ? 1.454 2.204 -1.112 1.00 84.81 97 TYR A CA 1
ATOM 786 C C . TYR A 1 97 ? 0.015 2.029 -1.585 1.00 84.81 97 TYR A C 1
ATOM 788 O O . TYR A 1 97 ? -0.860 2.859 -1.310 1.00 84.81 97 TYR A O 1
ATOM 796 N N . VAL A 1 98 ? -0.223 0.931 -2.293 1.00 86.69 98 VAL A N 1
ATOM 797 C CA . VAL A 1 98 ? -1.541 0.516 -2.764 1.00 86.69 98 VAL A CA 1
ATOM 798 C C . VAL A 1 98 ? -2.057 -0.565 -1.826 1.00 86.69 98 VAL A C 1
ATOM 800 O O . VAL A 1 98 ? -1.402 -1.589 -1.633 1.00 86.69 98 VAL A O 1
ATOM 803 N N . TYR A 1 99 ? -3.231 -0.335 -1.241 1.00 88.50 99 TYR A N 1
ATOM 804 C CA . TYR A 1 99 ? -3.837 -1.224 -0.256 1.00 88.50 99 TYR A CA 1
ATOM 805 C C . TYR A 1 99 ? -5.173 -1.788 -0.745 1.00 88.50 99 TYR A C 1
ATOM 807 O O . TYR A 1 99 ? -6.007 -1.067 -1.293 1.00 88.50 99 TYR A O 1
ATOM 815 N N . SER A 1 100 ? -5.422 -3.073 -0.492 1.00 89.81 100 SER A N 1
ATOM 816 C CA . SER A 1 100 ? -6.641 -3.781 -0.895 1.00 89.81 100 SER A CA 1
ATOM 817 C C . SER A 1 100 ? -7.203 -4.644 0.231 1.00 89.81 100 SER A C 1
ATOM 819 O O . SER A 1 100 ? -6.473 -5.171 1.060 1.00 89.81 100 SER A O 1
ATOM 821 N N . ARG A 1 101 ? -8.520 -4.872 0.236 1.00 87.94 101 ARG A N 1
ATOM 822 C CA . ARG A 1 101 ? -9.172 -5.826 1.158 1.00 87.94 101 ARG A CA 1
ATOM 823 C C . ARG A 1 101 ? -8.769 -7.287 0.921 1.00 87.94 101 ARG A C 1
ATOM 825 O O . ARG A 1 101 ? -9.074 -8.144 1.743 1.00 87.94 101 ARG A O 1
ATOM 832 N N . VAL A 1 102 ? -8.110 -7.580 -0.197 1.00 86.75 102 VAL A N 1
ATOM 833 C CA . VAL A 1 102 ? -7.615 -8.913 -0.552 1.00 86.75 102 VAL A CA 1
ATOM 834 C C . VAL A 1 102 ? -6.121 -8.847 -0.851 1.00 86.75 102 VAL A C 1
ATOM 836 O O . VAL A 1 102 ? -5.661 -7.885 -1.455 1.00 86.75 102 VAL A O 1
ATOM 839 N N . ALA A 1 103 ? -5.370 -9.871 -0.441 1.00 85.06 103 ALA A N 1
ATOM 840 C CA . ALA A 1 103 ? -3.913 -9.915 -0.605 1.00 85.06 103 ALA A CA 1
ATOM 841 C C . ALA A 1 103 ? -3.463 -9.989 -2.071 1.00 85.06 103 ALA A C 1
ATOM 843 O O . ALA A 1 103 ? -2.440 -9.423 -2.440 1.00 85.06 103 ALA A O 1
ATOM 844 N N . VAL A 1 104 ? -4.250 -10.666 -2.910 1.00 86.19 104 VAL A N 1
ATOM 845 C CA . VAL A 1 104 ? -4.008 -10.793 -4.351 1.00 86.19 104 VAL A CA 1
ATOM 846 C C . VAL A 1 104 ? -5.275 -10.341 -5.082 1.00 86.19 104 VAL A C 1
ATOM 848 O O . VAL A 1 104 ? -6.110 -11.177 -5.437 1.00 86.19 104 VAL A O 1
ATOM 851 N N . PRO A 1 105 ? -5.508 -9.022 -5.214 1.00 85.31 105 PRO A N 1
ATOM 852 C CA . PRO A 1 105 ? -6.627 -8.509 -6.001 1.00 85.31 105 PRO A CA 1
ATOM 853 C C . PRO A 1 105 ? -6.450 -8.848 -7.481 1.00 85.31 105 PRO A C 1
ATOM 855 O O . PRO A 1 105 ? -5.349 -9.131 -7.958 1.00 85.31 105 PRO A O 1
ATOM 858 N N . LYS A 1 106 ? -7.548 -8.797 -8.229 1.00 83.31 106 LYS A N 1
ATOM 859 C CA . LYS A 1 106 ? -7.492 -8.995 -9.672 1.00 83.31 106 LYS A CA 1
ATOM 860 C C . LYS A 1 106 ? -6.998 -7.725 -10.362 1.00 83.31 106 LYS A C 1
ATOM 862 O O . LYS A 1 106 ? -7.204 -6.616 -9.872 1.00 83.31 106 LYS A O 1
ATOM 867 N N . CYS A 1 107 ? -6.430 -7.879 -11.557 1.00 82.88 107 CYS A N 1
ATOM 868 C CA . CYS A 1 107 ? -5.979 -6.744 -12.366 1.00 82.88 107 CYS A CA 1
ATOM 869 C C . CYS A 1 107 ? -7.111 -5.752 -12.688 1.00 82.88 107 CYS A C 1
ATOM 871 O O . CYS A 1 107 ? -6.851 -4.559 -12.777 1.00 82.88 107 CYS A O 1
ATOM 873 N N . GLU A 1 108 ? -8.356 -6.227 -12.825 1.00 83.56 108 GLU A N 1
ATOM 874 C CA . GLU A 1 108 ? -9.535 -5.373 -13.053 1.00 83.56 108 GLU A CA 1
ATOM 875 C C . GLU A 1 108 ? -9.805 -4.400 -11.893 1.00 83.56 108 GLU A C 1
ATOM 877 O O . GLU A 1 108 ? -10.263 -3.285 -12.129 1.00 83.56 108 GLU A O 1
ATOM 882 N N . ASP A 1 109 ? -9.459 -4.786 -10.661 1.00 81.19 109 ASP A N 1
ATOM 883 C CA . ASP A 1 109 ? -9.664 -3.964 -9.466 1.00 81.19 109 ASP A CA 1
ATOM 884 C C . ASP A 1 109 ? -8.534 -2.941 -9.266 1.00 81.19 109 ASP A C 1
ATOM 886 O O . ASP A 1 109 ? -8.776 -1.828 -8.797 1.00 81.19 109 ASP A O 1
ATOM 890 N N . ILE A 1 110 ? -7.292 -3.315 -9.604 1.00 82.69 110 ILE A N 1
ATOM 891 C CA . ILE A 1 110 ? -6.114 -2.446 -9.449 1.00 82.69 110 ILE A CA 1
ATOM 892 C C . ILE A 1 110 ? -5.952 -1.481 -10.633 1.00 82.69 110 ILE A C 1
ATOM 894 O O . ILE A 1 110 ? -5.502 -0.351 -10.444 1.00 82.69 110 ILE A O 1
ATOM 898 N N . GLY A 1 111 ? -6.318 -1.900 -11.846 1.00 83.38 111 GLY A N 1
ATOM 899 C CA . GLY A 1 111 ? -6.087 -1.152 -13.086 1.00 83.38 111 GLY A CA 1
ATOM 900 C C . GLY A 1 111 ? -6.463 0.334 -13.009 1.00 83.38 111 GLY A C 1
ATOM 901 O O . GLY A 1 111 ? -5.599 1.164 -13.286 1.00 83.38 111 GLY A O 1
ATOM 902 N N . PRO A 1 112 ? -7.677 0.699 -12.548 1.00 84.94 112 PRO A N 1
ATOM 903 C CA . PRO A 1 112 ? -8.082 2.104 -12.426 1.00 84.94 112 PRO A CA 1
ATOM 904 C C . PRO A 1 112 ? -7.211 2.925 -11.461 1.00 84.94 112 PRO A C 1
ATOM 906 O O . PRO A 1 112 ? -6.984 4.120 -11.666 1.00 84.94 112 PRO A O 1
ATOM 909 N N . VAL A 1 113 ? -6.707 2.291 -10.399 1.00 84.50 113 VAL A N 1
ATOM 910 C CA . VAL A 1 113 ? -5.828 2.930 -9.411 1.00 84.50 113 VAL A CA 1
ATOM 911 C C . VAL A 1 113 ? -4.451 3.180 -10.016 1.00 84.50 113 VAL A C 1
ATOM 913 O O . VAL A 1 113 ? -3.921 4.282 -9.896 1.00 84.50 113 VAL A O 1
ATOM 916 N N . MET A 1 114 ? -3.907 2.198 -10.733 1.00 85.19 114 MET A N 1
ATOM 917 C CA . MET A 1 114 ? -2.611 2.328 -11.404 1.00 85.19 114 MET A CA 1
ATOM 918 C C . MET A 1 114 ? 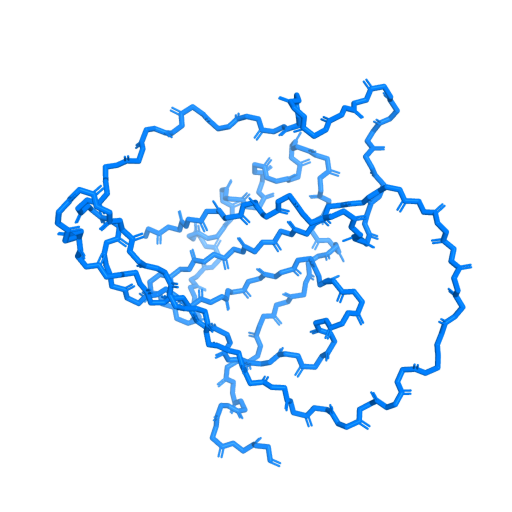-2.656 3.309 -12.568 1.00 85.19 114 MET A C 1
ATOM 920 O O . MET A 1 114 ? -1.722 4.083 -12.745 1.00 85.19 114 MET A O 1
ATOM 924 N N . GLU A 1 115 ? -3.755 3.344 -13.318 1.00 86.06 115 GLU A N 1
ATOM 925 C CA . GLU A 1 115 ? -3.990 4.356 -14.348 1.00 86.06 115 GLU A CA 1
ATOM 926 C C . GLU A 1 115 ? -4.036 5.766 -13.742 1.00 86.06 115 GLU A C 1
ATOM 928 O O . GLU A 1 115 ? -3.421 6.692 -14.270 1.00 86.06 115 GLU A O 1
ATOM 933 N N . SER A 1 116 ? -4.693 5.934 -12.590 1.00 84.12 116 SER A N 1
ATOM 934 C CA . SER A 1 116 ? -4.722 7.217 -11.876 1.00 84.12 116 SER A CA 1
ATOM 935 C C . SER A 1 116 ? -3.323 7.649 -11.421 1.00 84.12 116 SER A C 1
ATOM 937 O O . SER A 1 116 ? -2.946 8.806 -11.596 1.00 84.12 116 SER A O 1
ATOM 939 N N . LEU A 1 117 ? -2.523 6.717 -10.893 1.00 82.75 117 LEU A N 1
ATOM 940 C CA . LEU A 1 117 ? -1.138 6.968 -10.484 1.00 82.75 117 LEU A CA 1
ATOM 941 C C . LEU A 1 117 ? -0.225 7.289 -11.677 1.00 82.75 117 LEU A C 1
ATOM 943 O O . LEU A 1 117 ? 0.594 8.207 -11.590 1.00 82.75 117 LEU A O 1
ATOM 947 N N . TYR A 1 118 ? -0.419 6.603 -12.804 1.00 84.31 118 TYR A N 1
ATOM 948 C CA . TYR A 1 118 ? 0.259 6.893 -14.066 1.00 84.31 118 TYR A CA 1
ATOM 949 C C . TYR A 1 118 ? -0.063 8.296 -14.576 1.00 84.31 118 TYR A C 1
ATOM 951 O O . TYR A 1 118 ? 0.847 9.055 -14.910 1.00 84.31 118 TYR A O 1
ATOM 959 N N . ASN A 1 119 ? -1.340 8.680 -14.554 1.00 83.19 119 ASN A N 1
ATOM 960 C CA . ASN A 1 119 ? -1.779 10.028 -14.914 1.00 83.19 119 ASN A CA 1
ATOM 961 C C . ASN A 1 119 ? -1.231 11.094 -13.952 1.00 83.19 119 ASN A C 1
ATOM 963 O O . ASN A 1 119 ? -1.033 12.242 -14.347 1.00 83.19 119 ASN A O 1
ATOM 967 N N . CYS A 1 120 ? -0.916 10.709 -12.714 1.00 77.88 120 CYS A N 1
ATOM 968 C CA . CYS A 1 120 ? -0.187 11.532 -11.754 1.00 77.88 120 CYS A CA 1
ATOM 969 C C . CYS A 1 120 ? 1.340 11.526 -11.955 1.00 77.88 120 CY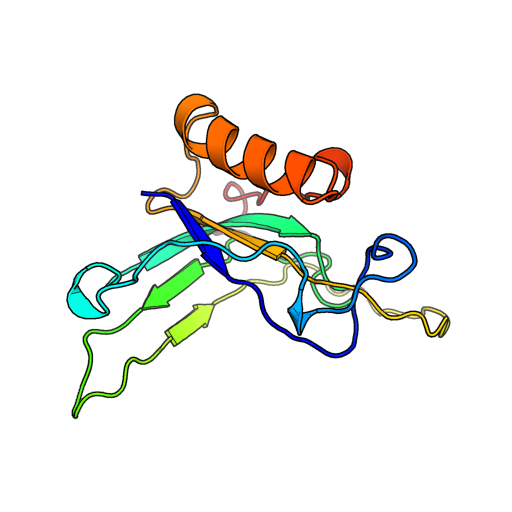S A C 1
ATOM 971 O O . CYS A 1 120 ? 2.064 12.124 -11.163 1.00 77.88 120 CYS A O 1
ATOM 973 N N . GLY A 1 121 ? 1.851 10.894 -13.013 1.00 78.81 121 GLY A N 1
ATOM 974 C CA . GLY A 1 121 ? 3.270 10.885 -13.364 1.00 78.81 121 GLY A CA 1
ATOM 975 C C . GLY A 1 121 ? 4.096 9.812 -12.655 1.00 78.81 121 GLY A C 1
ATOM 976 O O . GLY A 1 121 ? 5.322 9.886 -12.699 1.00 78.81 121 GLY A O 1
ATOM 977 N N . ILE A 1 122 ? 3.461 8.827 -12.009 1.00 79.19 122 ILE A N 1
ATOM 978 C CA . ILE A 1 122 ? 4.151 7.681 -11.405 1.00 79.19 122 ILE A CA 1
ATOM 979 C C . ILE A 1 122 ? 3.985 6.476 -12.327 1.00 79.19 122 ILE A C 1
ATOM 981 O O . ILE A 1 122 ? 2.895 5.908 -12.406 1.00 79.19 122 ILE A O 1
ATOM 985 N N . PRO A 1 123 ? 5.034 6.066 -13.047 1.00 82.62 123 PRO A N 1
ATOM 986 C CA . PRO A 1 123 ? 4.884 5.035 -14.046 1.00 82.62 123 PRO A CA 1
ATOM 987 C C . PRO A 1 123 ? 4.785 3.640 -13.401 1.00 82.62 123 PRO A C 1
ATOM 989 O O . PRO A 1 123 ? 5.365 3.427 -12.331 1.00 82.62 123 PRO A O 1
ATOM 992 N N . PRO A 1 124 ? 4.079 2.675 -14.022 1.00 81.50 124 PRO A N 1
ATOM 993 C CA . PRO A 1 124 ? 3.862 1.347 -13.443 1.00 81.50 124 PRO A CA 1
ATOM 994 C C . PRO A 1 124 ? 5.156 0.605 -13.089 1.00 81.50 124 PRO A C 1
ATOM 996 O O . PRO A 1 124 ? 5.205 -0.105 -12.092 1.00 81.50 124 PRO A O 1
ATOM 999 N N . GLU A 1 125 ? 6.235 0.806 -13.849 1.00 81.50 125 GLU A N 1
ATOM 1000 C CA . GLU A 1 125 ? 7.545 0.201 -13.582 1.00 81.50 125 GLU A CA 1
ATOM 1001 C C . GLU A 1 125 ? 8.220 0.688 -12.291 1.00 81.50 125 GLU A C 1
ATOM 1003 O O . GLU A 1 125 ? 9.192 0.080 -11.843 1.00 81.50 125 GLU A O 1
ATOM 1008 N N . ALA A 1 126 ? 7.730 1.773 -11.681 1.00 82.00 126 ALA A N 1
ATOM 1009 C CA . ALA A 1 126 ? 8.199 2.220 -10.373 1.00 82.00 126 ALA A CA 1
ATOM 1010 C C . ALA A 1 126 ? 7.670 1.340 -9.227 1.00 82.00 126 ALA A C 1
ATOM 1012 O O . ALA A 1 126 ? 8.202 1.406 -8.115 1.00 82.00 126 ALA A O 1
ATOM 1013 N N . PHE A 1 127 ? 6.633 0.536 -9.480 1.00 83.12 127 PHE A N 1
ATOM 1014 C CA . PHE A 1 127 ? 5.979 -0.277 -8.468 1.00 83.12 127 PHE A CA 1
ATOM 1015 C C . PHE A 1 127 ? 6.582 -1.677 -8.377 1.00 83.12 127 PHE A C 1
ATOM 1017 O O . PHE A 1 127 ? 6.899 -2.340 -9.362 1.00 83.12 127 PHE A O 1
ATOM 1024 N N . THR A 1 128 ? 6.713 -2.140 -7.142 1.00 85.69 128 THR A N 1
ATOM 1025 C CA . THR A 1 128 ? 7.007 -3.522 -6.785 1.00 85.69 128 THR A CA 1
ATOM 1026 C C . THR A 1 128 ? 5.724 -4.180 -6.306 1.00 85.69 128 THR A C 1
ATOM 1028 O O . THR A 1 128 ? 5.070 -3.677 -5.391 1.00 85.69 128 THR A O 1
ATOM 1031 N N . VAL A 1 129 ? 5.381 -5.317 -6.908 1.00 86.56 129 VAL A N 1
ATOM 1032 C CA . VAL A 1 129 ? 4.242 -6.140 -6.489 1.00 86.56 129 VAL A CA 1
ATOM 1033 C C . VAL A 1 129 ? 4.623 -6.938 -5.245 1.00 86.56 129 VAL A C 1
ATOM 1035 O O . VAL A 1 129 ? 5.694 -7.546 -5.188 1.00 86.56 129 VAL A O 1
ATOM 1038 N N . MET A 1 130 ? 3.737 -6.947 -4.254 1.00 86.88 130 MET A N 1
ATOM 1039 C CA . MET A 1 130 ? 3.937 -7.654 -2.995 1.00 86.88 130 MET A CA 1
ATOM 1040 C C . MET A 1 130 ? 3.818 -9.175 -3.175 1.00 86.88 130 MET A C 1
ATOM 1042 O O . MET A 1 130 ? 2.813 -9.681 -3.678 1.00 86.88 130 MET A O 1
ATOM 1046 N N . ASP A 1 131 ? 4.817 -9.925 -2.701 1.00 84.62 131 ASP A N 1
ATOM 1047 C CA . ASP A 1 131 ? 4.814 -11.391 -2.730 1.00 84.62 131 ASP A CA 1
ATOM 1048 C C . ASP A 1 131 ? 4.229 -11.973 -1.430 1.00 84.62 131 ASP A C 1
ATOM 1050 O O . ASP A 1 131 ? 4.898 -12.076 -0.399 1.00 84.62 131 ASP A O 1
ATOM 1054 N N . TYR A 1 132 ? 2.965 -12.400 -1.487 1.00 83.25 132 TYR A N 1
ATOM 1055 C CA . TYR A 1 132 ? 2.284 -13.064 -0.368 1.00 83.25 132 TYR A CA 1
ATOM 1056 C C . TYR A 1 132 ? 2.556 -14.571 -0.267 1.00 83.25 132 TYR A C 1
ATOM 1058 O O . TYR A 1 132 ? 2.144 -15.210 0.704 1.00 83.25 132 TYR A O 1
ATOM 1066 N N . SER A 1 133 ? 3.264 -15.175 -1.227 1.00 81.50 133 SER A N 1
ATOM 1067 C CA . SER A 1 133 ? 3.542 -16.619 -1.188 1.00 81.50 133 SER A CA 1
ATOM 1068 C C . SER A 1 133 ? 4.506 -17.008 -0.056 1.00 81.50 133 SER A C 1
ATOM 1070 O O . SER A 1 133 ? 4.519 -18.156 0.392 1.00 81.50 133 SER A O 1
ATOM 1072 N N . LYS A 1 134 ? 5.275 -16.041 0.461 1.00 71.81 134 LYS A N 1
ATOM 1073 C CA . LYS A 1 134 ? 6.334 -16.245 1.464 1.00 71.81 134 LYS A CA 1
ATOM 1074 C C . LYS A 1 134 ? 5.945 -15.855 2.893 1.00 71.81 134 LYS A C 1
ATOM 1076 O O . LYS A 1 134 ? 6.783 -15.889 3.786 1.00 71.81 134 LYS A O 1
ATOM 1081 N N . CYS A 1 135 ? 4.674 -15.558 3.175 1.00 73.19 135 CYS A N 1
ATOM 1082 C CA . CYS A 1 135 ? 4.273 -15.028 4.491 1.00 73.19 135 CYS A CA 1
ATOM 1083 C C . CYS A 1 135 ? 4.522 -15.950 5.690 1.00 73.19 135 CYS A C 1
ATOM 1085 O O . CYS A 1 135 ? 4.595 -15.474 6.830 1.00 73.19 135 CYS A O 1
ATOM 1087 N N . LEU A 1 136 ? 4.655 -17.254 5.443 1.00 63.06 136 LEU A N 1
ATOM 1088 C CA . LEU A 1 136 ? 4.895 -18.273 6.465 1.00 63.06 136 LEU A CA 1
ATOM 1089 C C . LEU A 1 136 ? 6.362 -18.715 6.559 1.00 63.06 136 LEU A C 1
ATOM 1091 O O . LEU A 1 136 ? 6.693 -19.468 7.471 1.00 63.06 136 LEU A O 1
ATOM 1095 N N . ARG A 1 137 ? 7.227 -18.295 5.626 1.00 55.19 137 ARG A N 1
ATOM 1096 C CA . ARG A 1 137 ? 8.632 -18.718 5.555 1.00 55.19 137 ARG A CA 1
ATOM 1097 C C . ARG A 1 137 ? 9.508 -17.537 5.133 1.00 55.19 137 ARG A C 1
ATOM 1099 O O . ARG A 1 137 ? 9.658 -17.278 3.942 1.00 55.19 137 ARG A O 1
ATOM 1106 N N . CYS A 1 138 ? 10.062 -16.857 6.131 1.00 51.94 138 CYS A N 1
ATOM 1107 C CA . CYS A 1 138 ? 11.425 -16.349 6.052 1.00 51.94 138 CYS A CA 1
ATOM 1108 C C . CYS A 1 138 ? 12.290 -17.416 6.768 1.00 51.94 138 CYS A C 1
ATOM 1110 O O . CYS A 1 138 ? 13.365 -17.748 6.245 1.00 51.94 138 CYS A O 1
#